Protein AF-A0AA50NE75-F1 (afdb_monomer_lite)

Radius of gyration: 20.59 Å; chains: 1; bounding box: 41×14×62 Å

Sequence (53 aa):
ITRNKPVIKPAPGTRKCNCRQEMVTRNLGPGRFQMMQQTVCDECPNVKLVNEE

InterPro domains:
  IPR051736 DnaJ homolog subfamily B member 11-like [PTHR44298] (1-53)

Structure (mmCIF, N/CA/C/O backbone):
data_AF-A0AA50NE75-F1
#
_entry.id   AF-A0AA50NE75-F1
#
loop_
_atom_site.group_PDB
_atom_site.id
_atom_site.type_symbol
_atom_site.label_atom_id
_atom_site.label_alt_id
_atom_site.label_comp_id
_atom_site.label_asym_id
_atom_site.label_entity_id
_atom_site.label_seq_id
_atom_site.pdbx_PDB_ins_code
_atom_site.Cartn_x
_atom_site.Cartn_y
_atom_site.Cartn_z
_atom_site.occupancy
_atom_site.B_iso_or_equiv
_atom_site.auth_seq_id
_atom_site.auth_comp_id
_atom_site.auth_asym_id
_atom_site.auth_atom_id
_atom_site.pdbx_PDB_model_num
ATOM 1 N N . ILE A 1 1 ? -19.338 -10.191 36.695 1.00 67.00 1 ILE A N 1
ATOM 2 C CA . ILE A 1 1 ? -18.389 -9.632 35.703 1.00 67.00 1 ILE A CA 1
ATOM 3 C C . ILE A 1 1 ? -18.803 -10.172 34.342 1.00 67.00 1 ILE A C 1
ATOM 5 O O . ILE A 1 1 ? -18.561 -11.341 34.07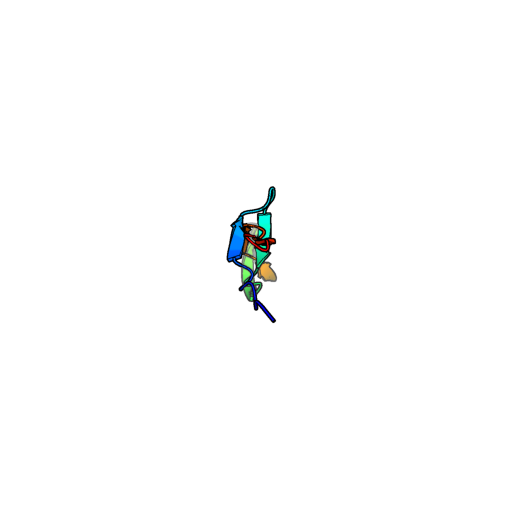0 1.00 67.00 1 ILE A O 1
ATOM 9 N N . THR A 1 2 ? -19.511 -9.381 33.539 1.00 68.50 2 THR A N 1
ATOM 10 C CA . THR A 1 2 ? -19.806 -9.716 32.140 1.00 68.50 2 THR A CA 1
ATOM 11 C C . THR A 1 2 ? -18.578 -9.370 31.299 1.00 68.50 2 THR A C 1
ATOM 13 O O . THR A 1 2 ? -17.994 -8.300 31.456 1.00 68.50 2 THR A O 1
ATOM 16 N N . ARG A 1 3 ? -18.105 -10.312 30.477 1.00 64.94 3 ARG A N 1
ATOM 17 C CA . ARG A 1 3 ? -16.921 -10.123 29.629 1.00 64.94 3 ARG A CA 1
ATOM 18 C C . ARG A 1 3 ? -17.385 -10.002 28.184 1.00 64.94 3 ARG A C 1
ATOM 20 O O . ARG A 1 3 ? -17.543 -11.013 27.506 1.00 64.94 3 ARG A O 1
ATOM 27 N N . ASN A 1 4 ? -17.611 -8.775 27.730 1.00 71.88 4 ASN A N 1
ATOM 28 C CA . ASN A 1 4 ? -18.035 -8.531 26.355 1.00 71.88 4 ASN A CA 1
ATOM 29 C C . ASN A 1 4 ? -16.843 -8.779 25.425 1.00 71.88 4 ASN A C 1
ATOM 31 O O . ASN A 1 4 ? -15.754 -8.230 25.618 1.00 71.88 4 ASN A O 1
ATOM 35 N N . LYS A 1 5 ? -17.025 -9.679 24.454 1.00 77.44 5 LYS A N 1
ATOM 36 C CA . LYS A 1 5 ? -15.996 -9.995 23.464 1.00 77.44 5 LYS A CA 1
ATOM 37 C C . LYS A 1 5 ? -16.033 -8.908 22.384 1.00 77.44 5 LYS A C 1
ATOM 39 O O . LYS A 1 5 ? -17.065 -8.776 21.731 1.00 77.44 5 LYS A O 1
ATOM 44 N N . PRO A 1 6 ? -14.942 -8.161 22.156 1.00 76.81 6 PRO A N 1
ATOM 45 C CA . PRO A 1 6 ? -14.909 -7.182 21.079 1.00 76.81 6 PRO A CA 1
ATOM 46 C C . PRO A 1 6 ? -15.081 -7.875 19.721 1.00 76.81 6 PRO A C 1
ATOM 48 O O . PRO A 1 6 ? -14.410 -8.872 19.432 1.00 76.81 6 PRO A O 1
ATOM 51 N N . VAL A 1 7 ? -15.966 -7.331 18.887 1.00 81.44 7 VAL A N 1
ATOM 52 C CA . VAL A 1 7 ? -16.231 -7.788 17.518 1.00 81.44 7 VAL A CA 1
ATOM 53 C C . VAL A 1 7 ? -15.489 -6.882 16.538 1.00 81.44 7 VAL A C 1
ATOM 55 O O . VAL A 1 7 ? -15.431 -5.662 16.699 1.00 81.44 7 VAL A O 1
ATOM 58 N N . ILE A 1 8 ? -14.891 -7.486 15.512 1.00 81.25 8 ILE A N 1
ATOM 59 C CA . ILE A 1 8 ? -14.164 -6.774 14.461 1.00 81.25 8 ILE A CA 1
ATOM 60 C C . ILE A 1 8 ? -15.188 -6.195 13.481 1.00 81.25 8 ILE A C 1
ATOM 62 O O . ILE A 1 8 ? -15.863 -6.947 12.782 1.00 81.25 8 ILE A O 1
ATOM 66 N N . LYS A 1 9 ? -15.293 -4.866 13.404 1.00 79.69 9 LYS A N 1
ATOM 67 C CA . LYS A 1 9 ? -16.119 -4.163 12.412 1.00 79.69 9 LYS A CA 1
ATOM 68 C C . LYS A 1 9 ? -15.236 -3.444 11.390 1.00 79.69 9 LYS A C 1
ATOM 70 O O . LYS A 1 9 ? -14.207 -2.882 11.775 1.00 79.69 9 LYS A O 1
ATOM 75 N N . PRO A 1 10 ? -15.603 -3.439 10.097 1.00 79.38 10 PRO A N 1
ATOM 76 C CA . PRO A 1 10 ? -14.887 -2.659 9.099 1.00 79.38 10 PRO A CA 1
ATOM 77 C C . PRO A 1 10 ? -15.012 -1.164 9.420 1.00 79.38 10 PRO A C 1
ATOM 79 O O . PRO A 1 10 ? -16.066 -0.678 9.828 1.00 79.38 10 PRO A O 1
ATOM 82 N N . ALA A 1 11 ? -13.915 -0.438 9.263 1.00 81.94 11 ALA A N 1
ATOM 83 C CA . ALA A 1 11 ? -13.813 0.995 9.473 1.00 81.94 11 ALA A CA 1
ATOM 84 C C . ALA A 1 11 ? -13.534 1.695 8.137 1.00 81.94 11 ALA A C 1
ATOM 86 O O . ALA A 1 11 ? -12.992 1.067 7.227 1.00 81.94 11 ALA A O 1
ATOM 87 N N . PRO A 1 12 ? -13.882 2.987 8.001 1.00 78.44 12 PRO A N 1
ATOM 88 C CA . PRO A 1 12 ? -13.633 3.707 6.761 1.00 78.44 12 PRO A CA 1
ATOM 89 C C . PRO A 1 12 ? -12.133 3.749 6.423 1.00 78.44 12 PRO A C 1
ATOM 91 O O . PRO A 1 12 ? -11.281 3.929 7.301 1.00 78.44 12 PRO A O 1
ATOM 94 N N . GLY A 1 13 ? -11.833 3.606 5.132 1.00 84.12 13 GLY A N 1
ATOM 95 C CA . GLY A 1 13 ? -10.484 3.655 4.567 1.00 84.12 13 GLY A CA 1
ATOM 96 C C . GLY A 1 13 ? -9.809 2.290 4.386 1.00 84.12 13 GLY A C 1
ATOM 97 O O . GLY A 1 13 ? -10.215 1.275 4.955 1.00 84.12 13 GLY A O 1
ATOM 98 N N . THR A 1 14 ? -8.748 2.291 3.584 1.00 86.81 14 THR A N 1
ATOM 99 C CA . THR A 1 14 ? -7.859 1.147 3.357 1.00 86.81 14 THR A CA 1
ATOM 100 C C . THR A 1 14 ? -6.502 1.397 4.021 1.00 86.81 14 THR A C 1
ATOM 102 O O . THR A 1 14 ? -6.088 2.539 4.231 1.00 86.81 14 THR A O 1
ATOM 105 N N . ARG A 1 15 ? -5.805 0.325 4.400 1.00 87.56 15 ARG A N 1
ATOM 106 C CA . ARG A 1 15 ? -4.423 0.350 4.895 1.00 87.56 15 ARG A CA 1
ATOM 107 C C . ARG A 1 15 ? -3.535 -0.487 3.997 1.00 87.56 15 ARG A C 1
ATOM 109 O O . ARG A 1 15 ? -3.959 -1.526 3.500 1.00 87.56 15 ARG A O 1
ATOM 116 N N . LYS A 1 16 ? -2.272 -0.088 3.874 1.00 90.38 16 LYS A N 1
ATOM 117 C CA . LYS A 1 16 ? -1.256 -0.915 3.220 1.00 90.38 16 LYS A CA 1
ATOM 118 C C . LYS A 1 16 ? -0.911 -2.102 4.124 1.00 90.38 16 LYS A C 1
ATOM 120 O O . LYS A 1 16 ? -0.571 -1.913 5.292 1.00 90.38 16 LYS A O 1
ATOM 125 N N . CYS A 1 17 ? -1.042 -3.313 3.605 1.00 89.69 17 CYS A N 1
ATOM 126 C CA . CYS A 1 17 ? -0.776 -4.576 4.292 1.00 89.69 17 CYS A CA 1
ATOM 127 C C . CYS A 1 17 ? 0.014 -5.518 3.370 1.00 89.69 17 CYS A C 1
ATOM 129 O O . CYS A 1 17 ? 0.200 -5.221 2.194 1.00 89.69 17 CYS A O 1
ATOM 131 N N . ASN A 1 18 ? 0.508 -6.639 3.907 1.00 89.50 18 ASN A N 1
ATOM 132 C CA . ASN A 1 18 ? 1.215 -7.676 3.137 1.00 89.50 18 ASN A CA 1
ATOM 133 C C . ASN A 1 18 ? 2.379 -7.150 2.276 1.00 89.50 18 ASN A C 1
ATOM 135 O O . ASN A 1 18 ? 2.633 -7.647 1.182 1.00 89.50 18 ASN A O 1
ATOM 139 N N . CYS A 1 19 ? 3.085 -6.128 2.764 1.00 92.88 19 CYS A N 1
ATOM 140 C CA . CYS A 1 19 ? 4.194 -5.535 2.032 1.00 92.88 19 CYS A CA 1
ATOM 141 C C . CYS A 1 19 ? 5.294 -6.569 1.765 1.00 92.88 1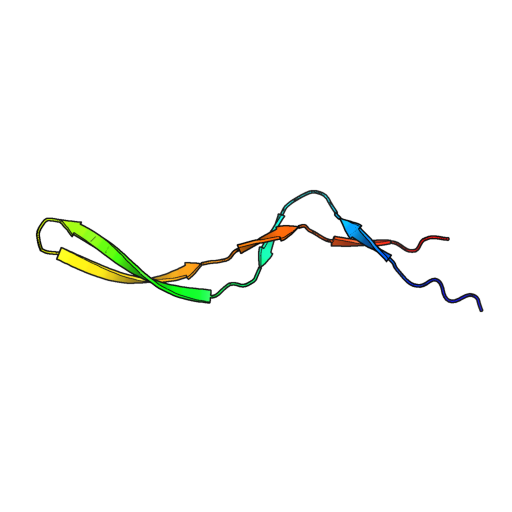9 CYS A C 1
ATOM 143 O O . CYS A 1 19 ? 5.781 -7.217 2.692 1.00 92.88 19 CYS A O 1
ATOM 145 N N . ARG A 1 20 ? 5.714 -6.680 0.507 1.00 92.44 20 ARG A N 1
ATOM 146 C CA . ARG A 1 20 ? 6.779 -7.572 0.050 1.00 92.44 20 ARG A CA 1
ATOM 147 C C . ARG A 1 20 ? 7.764 -6.819 -0.834 1.00 92.44 20 ARG A C 1
ATOM 149 O O . ARG A 1 20 ? 7.396 -5.880 -1.539 1.00 92.44 20 ARG A O 1
ATOM 156 N N . GLN A 1 21 ? 9.031 -7.212 -0.769 1.00 93.00 21 GLN A N 1
ATOM 157 C CA . GLN A 1 21 ? 10.054 -6.693 -1.670 1.00 93.00 21 GLN A CA 1
ATOM 158 C C . GLN A 1 21 ? 10.048 -7.511 -2.951 1.00 93.00 21 GLN A C 1
ATOM 160 O O . GLN A 1 21 ? 10.469 -8.665 -2.964 1.00 93.00 21 GLN A O 1
ATOM 165 N N . GLU A 1 22 ? 9.572 -6.893 -4.023 1.00 91.25 22 GLU A N 1
ATOM 166 C CA . GLU A 1 22 ? 9.598 -7.469 -5.358 1.00 91.25 22 GLU A CA 1
ATOM 167 C C . GLU A 1 22 ? 10.711 -6.838 -6.188 1.00 91.2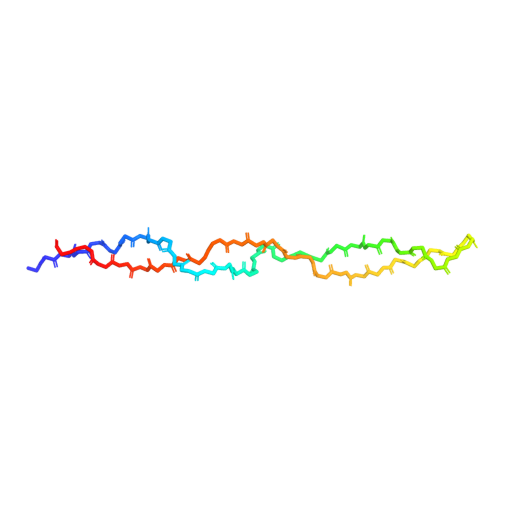5 22 GLU A C 1
ATOM 169 O O . GLU A 1 22 ? 11.002 -5.645 -6.081 1.00 91.25 22 GLU A O 1
ATOM 174 N N . MET A 1 23 ? 11.332 -7.647 -7.043 1.00 91.62 23 MET A N 1
ATOM 175 C CA . MET A 1 23 ? 12.247 -7.161 -8.068 1.00 91.62 23 MET A CA 1
ATOM 176 C C . MET A 1 23 ? 11.434 -6.844 -9.320 1.00 91.62 23 MET A C 1
ATOM 178 O O . MET A 1 23 ? 10.959 -7.751 -10.000 1.00 91.62 23 MET A O 1
ATOM 182 N N . VAL A 1 24 ? 11.273 -5.558 -9.624 1.00 91.00 24 VAL A N 1
ATOM 183 C CA . VAL A 1 24 ? 10.533 -5.088 -10.798 1.00 91.00 24 VAL A CA 1
ATOM 184 C C . VAL A 1 24 ? 11.528 -4.671 -11.874 1.00 91.00 24 VAL A C 1
ATOM 186 O O . VAL A 1 24 ? 12.405 -3.833 -11.650 1.00 91.00 24 VAL A O 1
ATOM 189 N N . THR A 1 25 ? 11.394 -5.247 -13.064 1.00 90.38 25 THR A N 1
ATOM 190 C CA . THR A 1 25 ? 12.131 -4.838 -14.261 1.00 90.38 25 THR A CA 1
ATOM 191 C C . THR A 1 25 ? 11.444 -3.631 -14.890 1.00 90.38 25 THR A C 1
ATOM 193 O O . THR A 1 25 ? 10.305 -3.719 -15.343 1.00 90.38 25 THR A O 1
ATOM 196 N N . ARG A 1 26 ? 12.134 -2.489 -14.957 1.00 90.62 26 ARG A N 1
ATOM 197 C CA . ARG A 1 26 ? 11.668 -1.315 -15.708 1.00 90.62 26 ARG A CA 1
ATOM 198 C C . ARG A 1 26 ? 12.457 -1.165 -17.001 1.00 90.62 26 ARG A C 1
ATOM 200 O O . ARG A 1 26 ? 13.687 -1.228 -17.001 1.00 90.62 26 ARG A O 1
ATOM 207 N N . ASN A 1 27 ? 11.736 -0.965 -18.102 1.00 91.06 27 ASN A N 1
ATOM 208 C CA . ASN A 1 27 ? 12.328 -0.675 -19.400 1.00 91.06 27 ASN A CA 1
ATOM 209 C C . ASN A 1 27 ? 12.743 0.804 -19.457 1.00 91.06 27 ASN A C 1
ATOM 211 O O . ASN A 1 27 ? 11.902 1.687 -19.304 1.00 91.06 27 ASN A O 1
ATOM 215 N N . LEU A 1 28 ? 14.032 1.065 -19.659 1.00 90.31 28 LEU A N 1
ATOM 216 C CA . LEU A 1 28 ? 14.617 2.406 -19.785 1.00 90.31 28 LEU A CA 1
ATOM 217 C C . LEU A 1 28 ? 14.911 2.781 -21.242 1.00 90.31 28 LEU A C 1
ATOM 219 O O . LEU A 1 28 ? 15.410 3.874 -21.506 1.00 90.31 28 LEU A O 1
ATOM 223 N N . GLY A 1 29 ? 14.659 1.872 -22.184 1.00 92.69 29 GLY A N 1
ATOM 224 C CA . GLY A 1 29 ? 14.910 2.068 -23.605 1.0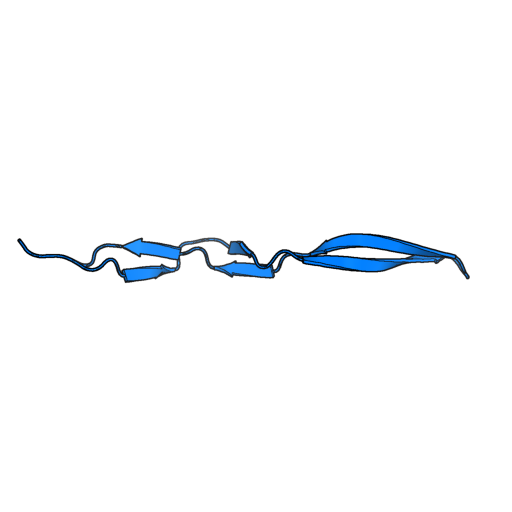0 92.69 29 GLY A CA 1
ATOM 225 C C . GLY A 1 29 ? 15.288 0.766 -24.315 1.00 92.69 29 GLY A C 1
ATOM 226 O O . GLY A 1 29 ? 15.385 -0.288 -23.687 1.00 92.69 29 GLY A O 1
ATOM 227 N N . PRO A 1 30 ? 15.542 0.815 -25.632 1.00 92.69 30 PRO A N 1
ATOM 228 C CA . PRO A 1 30 ? 15.871 -0.373 -26.414 1.00 92.69 30 PRO A CA 1
ATOM 229 C C . PRO A 1 30 ? 17.102 -1.083 -25.832 1.00 92.69 30 PRO A C 1
ATOM 231 O O . PRO A 1 30 ? 18.177 -0.494 -25.741 1.00 92.69 30 PRO A O 1
ATOM 234 N N . GLY A 1 31 ? 16.935 -2.331 -25.386 1.00 89.94 31 GLY A N 1
ATOM 235 C CA . GLY A 1 31 ? 18.011 -3.139 -24.796 1.00 89.94 31 GLY A CA 1
ATOM 236 C C . GLY A 1 31 ? 18.465 -2.725 -23.389 1.00 89.94 31 GLY A C 1
ATOM 237 O O . GLY A 1 31 ? 19.418 -3.306 -22.874 1.00 89.94 31 GLY A O 1
ATOM 238 N N . ARG A 1 32 ? 17.810 -1.750 -22.742 1.00 90.12 32 ARG A N 1
ATOM 239 C CA . ARG A 1 32 ? 18.174 -1.265 -21.401 1.00 90.12 32 ARG A CA 1
ATOM 240 C C . ARG A 1 32 ? 17.048 -1.545 -20.416 1.00 90.12 32 ARG A C 1
ATOM 242 O O . ARG A 1 32 ? 16.079 -0.796 -20.333 1.00 90.12 32 ARG A O 1
ATOM 249 N N . PHE A 1 33 ? 17.215 -2.595 -19.622 1.00 91.25 33 PHE A N 1
ATOM 250 C CA . PHE A 1 33 ? 16.327 -2.923 -18.509 1.00 91.25 33 PHE A CA 1
ATOM 251 C C . PHE A 1 33 ? 17.061 -2.701 -17.190 1.00 91.25 33 PHE A C 1
ATOM 253 O O . PHE A 1 33 ? 18.210 -3.112 -17.041 1.00 91.25 33 PHE A O 1
ATOM 260 N N . GLN A 1 34 ? 16.401 -2.064 -16.225 1.00 91.44 34 GLN A N 1
ATOM 261 C CA . GLN A 1 34 ? 16.904 -1.956 -14.858 1.00 91.44 34 GLN A CA 1
ATOM 262 C C . GLN A 1 34 ? 16.012 -2.774 -13.938 1.00 91.44 34 GLN A C 1
ATOM 264 O O . GLN A 1 34 ? 14.799 -2.569 -13.891 1.00 91.44 34 GLN A O 1
ATOM 269 N N . MET A 1 35 ? 16.627 -3.695 -13.199 1.00 91.81 35 MET A N 1
ATOM 270 C CA . MET A 1 35 ? 15.971 -4.366 -12.084 1.00 91.81 35 MET A CA 1
ATOM 271 C C . MET A 1 35 ? 16.074 -3.473 -10.854 1.00 91.81 35 MET A C 1
ATOM 273 O O . MET A 1 35 ? 17.175 -3.085 -10.465 1.00 91.81 35 MET A O 1
ATOM 277 N N . MET A 1 36 ? 14.934 -3.129 -10.262 1.00 91.62 36 MET A N 1
ATOM 278 C CA . MET A 1 36 ? 14.874 -2.365 -9.020 1.00 91.62 36 MET A CA 1
ATOM 279 C C . MET A 1 36 ? 14.041 -3.096 -7.979 1.00 91.62 36 MET A C 1
ATOM 281 O O . MET A 1 36 ? 13.019 -3.700 -8.299 1.00 91.62 36 MET A O 1
ATOM 285 N N . GLN A 1 37 ? 14.480 -3.016 -6.728 1.00 90.88 37 GLN A N 1
ATOM 286 C CA . GLN A 1 37 ? 13.735 -3.560 -5.606 1.00 90.88 37 GLN A CA 1
ATOM 287 C C . GLN A 1 37 ? 12.651 -2.554 -5.209 1.00 90.88 37 GLN A C 1
ATOM 289 O O . GLN A 1 37 ? 12.959 -1.434 -4.798 1.00 90.88 37 GLN A O 1
ATOM 294 N N . GLN A 1 38 ? 11.385 -2.931 -5.362 1.00 90.31 38 GLN A N 1
ATOM 295 C CA . GLN A 1 38 ? 10.241 -2.108 -4.994 1.00 90.31 38 GLN A CA 1
ATOM 296 C C . GLN A 1 38 ? 9.451 -2.798 -3.883 1.00 90.31 38 GLN A C 1
ATOM 298 O O . GLN A 1 38 ? 9.140 -3.985 -3.959 1.00 90.31 38 GLN A O 1
ATOM 303 N N . THR A 1 39 ? 9.111 -2.039 -2.842 1.00 91.81 39 THR A N 1
ATOM 304 C CA . THR A 1 39 ? 8.183 -2.509 -1.813 1.00 91.81 39 THR A CA 1
ATOM 305 C C . THR A 1 39 ? 6.765 -2.386 -2.351 1.00 91.81 39 THR A C 1
ATOM 307 O O . THR A 1 39 ? 6.244 -1.279 -2.504 1.00 91.81 39 THR A O 1
ATOM 310 N N . VAL A 1 40 ? 6.154 -3.524 -2.659 1.00 91.50 40 VAL A N 1
ATOM 311 C CA . VAL A 1 40 ? 4.768 -3.626 -3.118 1.00 91.50 40 VAL A CA 1
ATOM 312 C C . VAL A 1 40 ? 3.918 -4.021 -1.918 1.00 91.50 40 VAL A C 1
ATOM 314 O O . VAL A 1 40 ? 4.261 -4.964 -1.211 1.00 91.50 40 VAL A O 1
ATOM 317 N N . CYS A 1 41 ? 2.844 -3.281 -1.655 1.00 92.38 41 CYS A N 1
ATOM 318 C CA . CYS A 1 41 ? 1.911 -3.566 -0.567 1.00 92.38 41 CYS A CA 1
ATOM 319 C C . CYS A 1 41 ? 0.494 -3.685 -1.125 1.00 92.38 41 CYS A C 1
ATOM 321 O O . CYS A 1 41 ? 0.120 -2.903 -2.000 1.00 92.38 41 CYS A O 1
ATOM 323 N N . ASP A 1 42 ? -0.288 -4.597 -0.557 1.00 91.75 42 ASP A N 1
ATOM 324 C CA . ASP A 1 42 ? -1.712 -4.745 -0.842 1.00 91.75 42 ASP A CA 1
ATOM 325 C C . ASP A 1 42 ? -2.529 -3.707 -0.058 1.00 91.75 42 ASP A C 1
ATOM 327 O O . ASP A 1 42 ? -2.087 -3.192 0.974 1.00 91.75 42 ASP A O 1
ATOM 331 N N . GLU A 1 43 ? -3.752 -3.428 -0.507 1.00 91.06 43 GLU A N 1
ATOM 332 C CA . GLU A 1 43 ? -4.709 -2.608 0.238 1.00 91.06 43 GLU A CA 1
ATOM 333 C C . GLU A 1 43 ? -5.702 -3.490 1.010 1.00 91.06 43 GLU A C 1
ATOM 335 O O . GLU A 1 43 ? -6.549 -4.162 0.428 1.00 91.06 43 GLU A O 1
ATOM 340 N N . CYS A 1 44 ? -5.613 -3.475 2.343 1.00 88.06 44 CYS A N 1
ATOM 341 C CA . CYS A 1 44 ? -6.543 -4.156 3.245 1.00 88.06 44 CYS A CA 1
ATOM 342 C C . CYS A 1 44 ? -7.578 -3.180 3.826 1.00 88.06 44 CYS A C 1
ATOM 344 O O . CYS A 1 44 ? -7.252 -2.017 4.070 1.00 88.06 44 CYS A O 1
ATOM 346 N N . PRO A 1 45 ? -8.791 -3.641 4.173 1.00 87.88 45 PRO A N 1
ATOM 347 C CA . PRO A 1 45 ? -9.753 -2.825 4.907 1.00 87.88 45 PRO A CA 1
ATOM 348 C C . PRO A 1 45 ? -9.248 -2.495 6.319 1.00 87.88 45 PRO A C 1
ATOM 350 O O . PRO A 1 45 ? -8.631 -3.329 6.997 1.00 87.88 45 PRO A O 1
ATOM 353 N N . ASN A 1 46 ? -9.534 -1.277 6.783 1.00 84.75 46 ASN A N 1
ATOM 354 C CA . ASN A 1 46 ? -9.360 -0.936 8.189 1.00 84.75 46 ASN A CA 1
ATOM 355 C C . ASN A 1 46 ? -10.401 -1.668 9.030 1.00 84.75 46 ASN A C 1
ATOM 357 O O . ASN A 1 46 ? -11.560 -1.791 8.642 1.00 84.75 46 ASN A O 1
ATOM 361 N N . VAL A 1 47 ? -9.998 -2.126 10.210 1.00 84.19 47 VAL A N 1
ATOM 362 C CA . VAL A 1 47 ? -10.905 -2.767 11.158 1.00 84.19 47 VAL A CA 1
ATOM 363 C C . VAL A 1 47 ? -10.828 -2.075 12.510 1.00 84.19 47 VAL A C 1
AT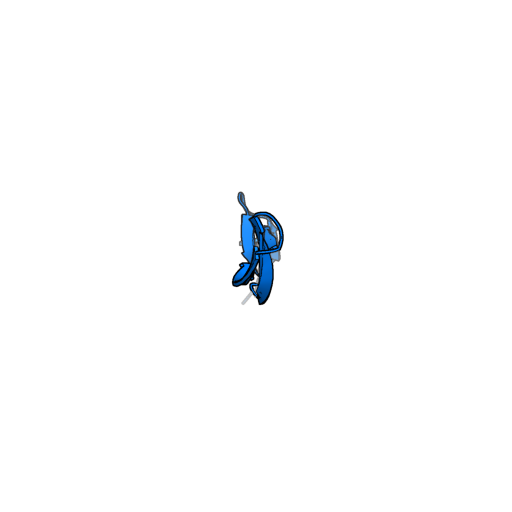OM 365 O O . VAL A 1 47 ? -9.755 -1.662 12.949 1.00 84.19 47 VAL A O 1
ATOM 368 N N . LYS A 1 48 ? -11.976 -1.931 13.164 1.00 80.38 48 LYS A N 1
ATOM 369 C CA . LYS A 1 48 ? -12.116 -1.421 14.527 1.00 80.38 48 LYS A CA 1
ATOM 370 C C . LYS A 1 48 ? -12.721 -2.512 15.396 1.00 80.38 48 LYS A C 1
ATOM 372 O O . LYS A 1 48 ? -13.645 -3.205 14.983 1.00 80.38 48 LYS A O 1
ATOM 377 N N . LEU A 1 49 ? -12.193 -2.650 16.603 1.00 79.06 49 LEU A N 1
ATOM 378 C CA . LEU A 1 49 ? -12.762 -3.516 17.626 1.00 79.06 49 LEU A CA 1
ATOM 379 C C . LEU A 1 49 ? -13.862 -2.731 18.335 1.00 79.06 49 LEU A C 1
ATOM 381 O O . LEU A 1 49 ? -13.582 -1.706 18.954 1.00 79.06 49 LEU A O 1
ATOM 385 N N . VAL A 1 50 ? -15.105 -3.179 18.192 1.00 77.88 50 VAL A N 1
ATOM 386 C CA . VAL A 1 50 ? -16.268 -2.570 18.840 1.00 77.88 50 VAL A CA 1
ATOM 387 C C . VAL A 1 50 ? -16.799 -3.562 19.864 1.00 77.88 50 VAL A C 1
ATOM 389 O O . VAL A 1 50 ? -16.979 -4.739 19.551 1.00 77.88 50 VAL A O 1
ATOM 392 N N . ASN A 1 51 ? -17.027 -3.099 21.089 1.00 74.06 51 ASN A N 1
ATOM 393 C CA . ASN A 1 51 ? -17.743 -3.883 22.087 1.00 74.06 51 ASN A CA 1
ATOM 394 C C . ASN A 1 51 ? -19.233 -3.771 21.764 1.00 74.06 51 ASN A C 1
ATOM 396 O O . ASN A 1 51 ? -19.778 -2.671 21.786 1.00 74.06 51 ASN A O 1
ATOM 400 N N . GLU A 1 52 ? -19.861 -4.885 21.404 1.00 64.75 52 GLU A N 1
ATOM 401 C CA . GLU A 1 52 ? -21.320 -4.967 21.404 1.00 64.75 52 GLU A CA 1
ATOM 402 C C . GLU A 1 52 ? -21.738 -5.144 22.872 1.00 64.75 52 GLU A C 1
ATOM 404 O O . GLU A 1 52 ? -21.148 -5.966 23.586 1.00 64.75 52 GLU A O 1
ATOM 409 N N . GLU A 1 53 ? -22.612 -4.258 23.357 1.00 62.78 53 GLU A N 1
ATOM 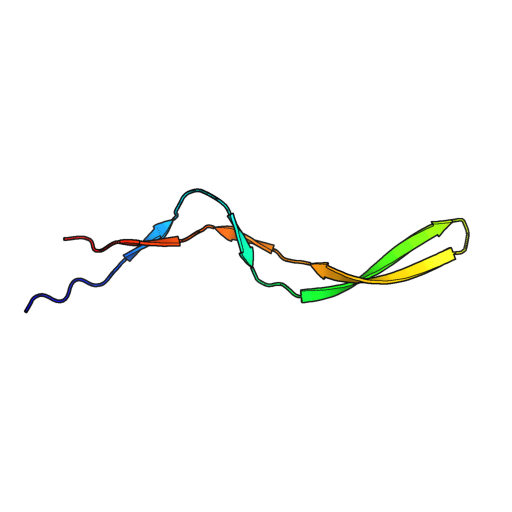410 C CA . GLU A 1 53 ? -23.139 -4.290 24.730 1.00 62.78 53 GLU A CA 1
ATOM 411 C C . GLU A 1 53 ? -24.051 -5.494 24.958 1.00 62.78 53 GLU A C 1
ATOM 413 O O . GLU A 1 53 ? -24.898 -5.772 24.078 1.00 62.78 53 GLU A O 1
#

Secondary structure (DSSP, 8-state):
---PPEEEEEEEEEEEEEEEEEEEEEEEETTEEEEEEEEEEEEEEEEEEEE--

Organism: NCBI:txid2839159

Foldseek 3Di:
DDDFFWDKDFDPDWDWAPWDWDFDWDDPDDVDIDTDTDTDTDTHTDIDGHGDD

pLDDT: mean 85.03, std 8.38, range [62.78, 93.0]